Protein AF-A0A929BGA1-F1 (afdb_monomer)

Nearest PDB structures (foldseek):
  1p1b-assembly2_C  TM=5.579E-01  e=1.622E+00  Rattus norvegicus
  7syo-assembly1_N  TM=3.630E-01  e=3.967E+00  Oryctolagus cuniculus
  6kzm-assembly1_B  TM=4.910E-01  e=9.056E+00  Rattus norvegicus

Sequence (53 aa):
MFLKKLEEFYNSGSKIEINWYYDDEEIFNEGEIFASLIKIPMNFIPLPNEETF

Structure (mmCIF, N/CA/C/O backbone):
data_AF-A0A929BGA1-F1
#
_entry.id   AF-A0A929BGA1-F1
#
loop_
_atom_site.group_PDB
_atom_site.id
_atom_site.type_symbol
_atom_site.label_atom_id
_atom_site.label_alt_id
_atom_site.label_comp_id
_atom_site.label_asym_id
_atom_site.label_entity_id
_atom_site.label_seq_id
_atom_site.pdbx_PDB_ins_code
_atom_site.Cartn_x
_atom_site.Cartn_y
_atom_site.Cartn_z
_atom_site.occupancy
_atom_site.B_iso_or_equiv
_atom_site.auth_seq_id
_atom_site.auth_comp_id
_atom_site.auth_asym_id
_atom_site.auth_atom_id
_atom_site.pdbx_PDB_model_num
ATOM 1 N N . MET A 1 1 ? -9.8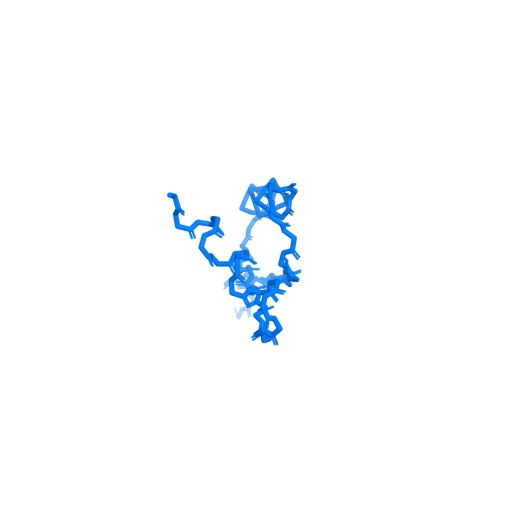50 14.830 4.428 1.00 66.69 1 MET A N 1
ATOM 2 C CA . MET A 1 1 ? -8.799 14.241 3.570 1.00 66.69 1 MET A CA 1
ATOM 3 C C . MET A 1 1 ? -9.281 12.872 3.118 1.00 66.69 1 MET A C 1
ATOM 5 O O . MET A 1 1 ? -9.821 12.155 3.951 1.00 66.69 1 MET A O 1
ATOM 9 N N . PHE A 1 2 ? -9.166 12.546 1.831 1.00 81.44 2 PHE A N 1
ATOM 10 C CA . PHE A 1 2 ? -9.709 11.314 1.237 1.00 81.44 2 PHE A CA 1
ATOM 11 C C . PHE A 1 2 ? -9.171 10.032 1.905 1.00 81.44 2 PHE A C 1
ATOM 13 O O . PHE A 1 2 ? -9.954 9.154 2.251 1.00 81.44 2 PHE A O 1
ATOM 20 N N . LEU A 1 3 ? -7.871 9.998 2.214 1.00 81.06 3 LEU A N 1
ATOM 21 C CA . LEU A 1 3 ? -7.190 8.842 2.817 1.00 81.06 3 LEU A CA 1
ATOM 22 C C . LEU A 1 3 ? -7.764 8.421 4.174 1.00 81.06 3 LEU A C 1
ATOM 24 O O . LEU A 1 3 ? -8.031 7.246 4.389 1.00 81.06 3 LEU A O 1
ATOM 28 N N . LYS A 1 4 ? -8.058 9.387 5.053 1.00 85.00 4 LYS A N 1
ATOM 29 C CA . LYS A 1 4 ? -8.652 9.100 6.369 1.00 85.00 4 LYS A CA 1
ATOM 30 C C . LYS A 1 4 ? -10.018 8.424 6.262 1.00 85.00 4 LYS A C 1
ATOM 32 O O . LYS A 1 4 ? -10.308 7.522 7.032 1.00 85.00 4 LYS A O 1
ATOM 37 N N . LYS A 1 5 ? -10.839 8.823 5.283 1.00 89.06 5 LYS A N 1
ATOM 38 C CA . LYS A 1 5 ? -12.133 8.167 5.047 1.00 89.06 5 LYS A CA 1
ATOM 39 C C . LYS A 1 5 ? -11.948 6.728 4.577 1.00 89.06 5 LYS A C 1
ATOM 41 O O . LYS A 1 5 ? -12.694 5.854 4.997 1.00 89.06 5 LYS A O 1
ATOM 46 N N . LEU A 1 6 ? -10.961 6.480 3.717 1.00 87.81 6 LEU A N 1
ATOM 47 C CA . LEU A 1 6 ? -10.662 5.132 3.240 1.00 87.81 6 LEU A CA 1
ATOM 48 C C . LEU A 1 6 ? -10.204 4.227 4.396 1.00 87.81 6 LEU A C 1
ATOM 50 O O . LEU A 1 6 ? -10.673 3.098 4.512 1.00 87.81 6 LEU A O 1
ATOM 54 N N . GLU A 1 7 ? -9.377 4.753 5.303 1.00 88.25 7 GLU A N 1
ATOM 55 C CA . GLU A 1 7 ? -8.995 4.048 6.530 1.00 88.25 7 GLU A CA 1
ATOM 56 C C . GLU A 1 7 ? -10.180 3.808 7.469 1.00 88.25 7 GLU A C 1
ATOM 58 O O . GLU A 1 7 ? -10.291 2.726 8.035 1.00 88.25 7 GLU A O 1
ATOM 63 N N . GLU A 1 8 ? -11.083 4.776 7.642 1.00 91.56 8 GLU A N 1
ATOM 64 C CA . GLU A 1 8 ? -12.305 4.600 8.440 1.00 91.56 8 GLU A CA 1
ATOM 65 C C . GLU A 1 8 ? -13.162 3.441 7.907 1.00 91.56 8 GLU A C 1
ATOM 67 O O . GLU A 1 8 ? -13.647 2.628 8.695 1.00 91.56 8 GLU A O 1
ATOM 72 N N . P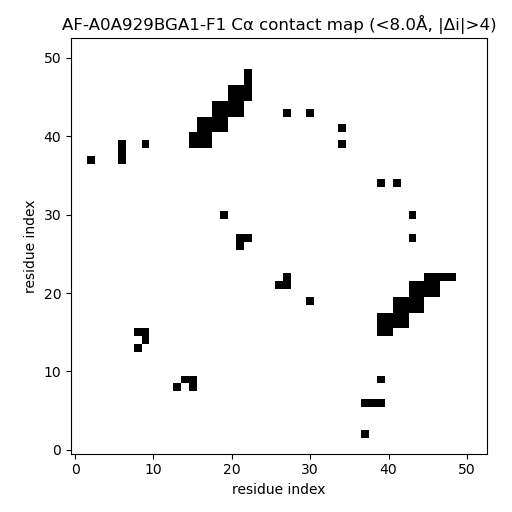HE A 1 9 ? -13.306 3.314 6.583 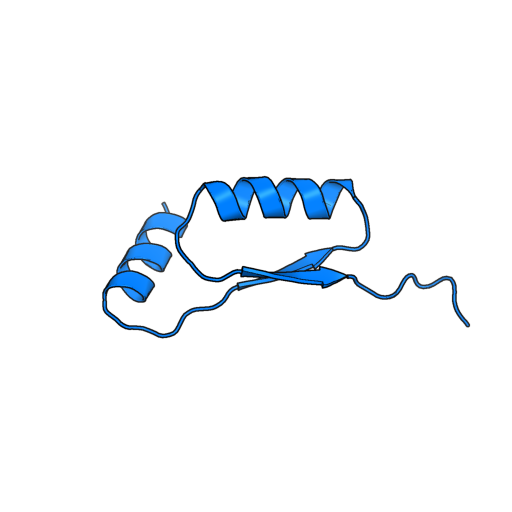1.00 91.31 9 PHE A N 1
ATOM 73 C CA . PHE A 1 9 ? -14.015 2.186 5.971 1.00 91.31 9 PHE A CA 1
ATOM 74 C C . PHE A 1 9 ? -13.279 0.856 6.142 1.00 91.31 9 PHE A C 1
ATOM 76 O O . PHE A 1 9 ? -13.913 -0.159 6.428 1.00 91.31 9 PHE A O 1
ATOM 83 N N . TYR A 1 10 ? -11.955 0.845 5.993 1.00 92.19 10 TYR A N 1
ATOM 84 C CA . TYR A 1 10 ? -11.162 -0.360 6.232 1.00 92.19 10 TYR A CA 1
ATOM 85 C C . TYR A 1 10 ? -11.288 -0.824 7.695 1.00 92.19 10 TYR A C 1
ATOM 87 O O . TYR A 1 10 ? -11.605 -1.980 7.975 1.00 92.19 10 TYR A O 1
ATOM 95 N N . ASN A 1 11 ? -11.164 0.112 8.638 1.00 90.12 11 ASN A N 1
ATOM 96 C CA . ASN A 1 11 ? -11.275 -0.143 10.074 1.00 90.12 11 ASN A CA 1
ATOM 97 C C . ASN A 1 11 ? -12.695 -0.534 10.518 1.00 90.12 11 ASN A C 1
ATOM 99 O O . ASN A 1 11 ? -12.846 -1.177 11.555 1.00 90.12 11 ASN A O 1
ATOM 103 N N . SER A 1 12 ? -13.737 -0.190 9.750 1.00 94.38 12 SER A N 1
ATOM 104 C CA . SER A 1 12 ? -15.115 -0.630 10.015 1.00 94.38 12 SER A CA 1
ATOM 105 C C . SER A 1 12 ? -15.403 -2.067 9.558 1.00 94.38 12 SER A C 1
ATOM 107 O O . SER A 1 12 ? -16.524 -2.551 9.721 1.00 94.38 12 SER A O 1
ATOM 109 N N . GLY A 1 13 ? -14.394 -2.770 9.027 1.00 92.19 13 GLY A N 1
ATOM 110 C CA . GLY A 1 13 ? -14.482 -4.163 8.587 1.00 92.19 13 GLY A CA 1
ATOM 111 C C . GLY A 1 13 ? -14.720 -4.326 7.087 1.00 92.19 13 GLY A C 1
ATOM 112 O O . GLY A 1 13 ? -14.901 -5.453 6.616 1.00 92.19 13 GLY A O 1
ATOM 113 N N . SER A 1 14 ? -14.708 -3.230 6.321 1.00 93.50 14 SER A N 1
ATOM 114 C CA . SER A 1 14 ? -14.747 -3.313 4.861 1.00 93.50 14 SER A CA 1
ATOM 115 C C . SER A 1 14 ? -13.427 -3.884 4.351 1.00 93.50 14 SER A C 1
ATOM 117 O O . SER A 1 14 ? -12.349 -3.447 4.749 1.00 93.50 14 SER A O 1
ATOM 119 N N . LYS A 1 15 ? -13.500 -4.849 3.433 1.00 91.56 15 LYS A N 1
ATOM 120 C CA . LYS A 1 15 ? -12.308 -5.391 2.778 1.00 91.56 15 LYS A CA 1
ATOM 121 C C . LYS A 1 15 ? -11.853 -4.413 1.700 1.00 91.56 15 LYS A C 1
ATOM 123 O O . LYS A 1 15 ? -12.488 -4.321 0.654 1.00 91.56 15 LYS A O 1
ATOM 128 N N . ILE A 1 16 ? -10.791 -3.671 1.992 1.00 91.06 16 ILE A N 1
ATOM 129 C CA . ILE A 1 16 ? -10.149 -2.731 1.070 1.00 91.06 16 ILE A CA 1
ATOM 130 C C . ILE A 1 16 ? -8.704 -3.178 0.887 1.00 91.06 16 ILE A C 1
ATOM 132 O O . ILE A 1 16 ? -8.035 -3.524 1.858 1.00 91.06 16 ILE A O 1
ATOM 136 N N . GLU A 1 17 ? -8.250 -3.159 -0.357 1.00 92.88 17 GLU A N 1
ATOM 137 C CA . GLU A 1 17 ? -6.884 -3.446 -0.772 1.00 92.88 17 GLU A CA 1
ATOM 138 C C . GLU A 1 17 ? -6.518 -2.460 -1.884 1.00 92.88 17 GLU A C 1
ATOM 140 O O . GLU A 1 17 ? -7.376 -2.069 -2.683 1.00 92.88 17 GLU A O 1
ATOM 145 N N . ILE A 1 18 ? -5.265 -2.017 -1.907 1.00 93.62 18 ILE A N 1
ATOM 146 C CA . ILE A 1 18 ? -4.749 -1.066 -2.890 1.00 93.62 18 ILE A CA 1
ATOM 147 C C . ILE A 1 18 ? -3.753 -1.796 -3.779 1.00 93.62 18 ILE A C 1
ATOM 149 O O . ILE A 1 18 ? -2.806 -2.389 -3.286 1.00 93.62 18 ILE A O 1
ATOM 153 N N . ASN A 1 19 ? -3.936 -1.713 -5.092 1.00 96.69 19 ASN A N 1
ATOM 154 C CA . ASN A 1 19 ? -2.951 -2.195 -6.053 1.00 96.69 19 ASN A CA 1
ATOM 155 C C . ASN A 1 19 ? -2.205 -0.990 -6.627 1.00 96.69 19 ASN A C 1
ATOM 157 O O . ASN A 1 19 ? -2.819 -0.126 -7.255 1.00 96.69 19 ASN A O 1
ATOM 161 N N . TRP A 1 20 ? -0.901 -0.933 -6.383 1.00 96.62 20 TRP A N 1
ATOM 162 C CA . TRP A 1 20 ? -0.000 0.116 -6.834 1.00 96.62 20 TRP A CA 1
ATOM 163 C C . TRP A 1 20 ? 0.830 -0.388 -7.999 1.00 96.62 20 TRP A C 1
ATOM 165 O O . TRP A 1 20 ? 1.676 -1.266 -7.832 1.00 96.62 20 TRP A O 1
ATOM 175 N N . TYR A 1 21 ? 0.567 0.158 -9.178 1.00 96.69 21 TYR A N 1
ATOM 176 C CA . TYR A 1 21 ? 1.294 -0.192 -10.387 1.00 96.69 21 TYR A CA 1
ATOM 177 C C . TYR A 1 21 ? 2.446 0.784 -10.576 1.00 96.69 21 TYR A C 1
ATOM 179 O O . TYR A 1 21 ? 2.235 1.991 -10.477 1.00 96.69 21 TYR A O 1
ATOM 187 N N . TYR A 1 22 ? 3.640 0.264 -10.830 1.00 95.81 22 TYR A N 1
ATOM 188 C CA . TYR A 1 22 ? 4.848 1.065 -11.010 1.00 95.81 22 TYR A CA 1
ATOM 189 C C . TYR A 1 22 ? 5.656 0.531 -12.192 1.00 95.81 22 TYR A C 1
ATOM 191 O O . TYR A 1 22 ? 5.709 -0.678 -12.407 1.00 95.81 22 TYR A O 1
ATOM 199 N N . ASP A 1 23 ? 6.256 1.421 -12.970 1.00 95.44 23 ASP A N 1
ATOM 200 C CA . ASP A 1 23 ? 7.136 1.106 -14.103 1.00 95.44 23 ASP A CA 1
ATOM 201 C C . ASP A 1 23 ? 8.612 1.419 -13.803 1.00 95.44 23 ASP A C 1
ATOM 203 O O . ASP A 1 23 ? 9.500 0.852 -14.437 1.00 95.44 23 ASP A O 1
ATOM 207 N N . ASP A 1 24 ? 8.889 2.235 -12.784 1.00 94.94 24 ASP A N 1
ATOM 208 C CA . ASP A 1 24 ? 10.240 2.542 -12.329 1.00 94.94 24 ASP A CA 1
ATOM 209 C C . ASP A 1 24 ? 10.391 2.591 -10.792 1.00 94.94 24 ASP A C 1
ATOM 211 O O . ASP A 1 24 ? 9.449 2.398 -10.014 1.00 94.94 24 ASP A O 1
ATOM 215 N N . GLU A 1 25 ? 11.636 2.792 -10.348 1.00 95.38 25 GLU A N 1
ATOM 216 C CA . GLU A 1 25 ? 12.005 2.862 -8.931 1.00 95.38 25 GLU A CA 1
ATOM 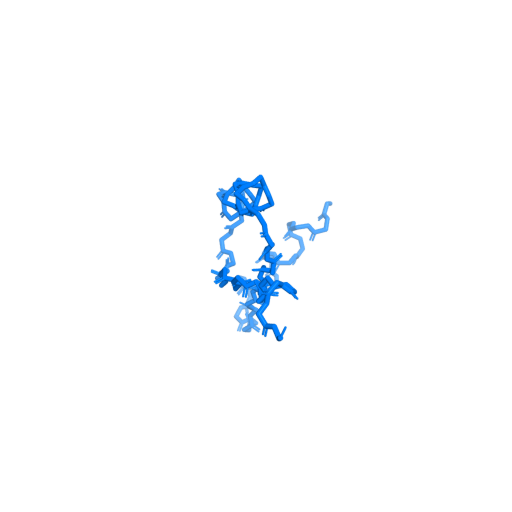217 C C . GLU A 1 25 ? 11.464 4.127 -8.242 1.00 95.38 25 GLU A C 1
ATOM 219 O O . GLU A 1 25 ? 11.179 4.102 -7.043 1.00 95.38 25 GLU A O 1
ATOM 224 N N . GLU A 1 26 ? 11.292 5.229 -8.975 1.00 96.31 26 GLU A N 1
ATOM 225 C CA . GLU A 1 26 ? 10.769 6.481 -8.426 1.00 96.31 26 GLU A CA 1
ATOM 226 C C . GLU A 1 26 ? 9.302 6.301 -8.017 1.00 96.31 26 GLU A C 1
ATOM 228 O O . GLU A 1 26 ? 8.953 6.536 -6.856 1.00 96.31 26 GLU A O 1
ATOM 233 N N . ILE A 1 27 ? 8.472 5.751 -8.909 1.00 96.12 27 ILE A N 1
ATOM 234 C CA . ILE A 1 27 ? 7.057 5.463 -8.636 1.00 96.12 27 ILE A CA 1
ATOM 235 C C . ILE A 1 27 ? 6.900 4.396 -7.547 1.00 96.12 27 ILE A C 1
ATOM 237 O O . ILE A 1 27 ? 5.983 4.471 -6.720 1.00 96.12 27 ILE A O 1
ATOM 241 N N . PHE A 1 28 ? 7.787 3.399 -7.506 1.00 96.94 28 PHE A N 1
ATOM 242 C CA . PHE A 1 28 ? 7.797 2.417 -6.422 1.00 96.94 28 PHE A CA 1
ATOM 243 C C . PHE A 1 28 ? 8.036 3.085 -5.058 1.00 96.94 28 PHE A C 1
ATOM 245 O O . PHE A 1 28 ? 7.267 2.867 -4.117 1.00 96.94 28 PHE A O 1
ATOM 252 N N . ASN A 1 29 ? 9.050 3.948 -4.965 1.00 97.44 29 ASN A N 1
ATOM 253 C CA . ASN A 1 29 ? 9.404 4.654 -3.733 1.00 97.44 29 ASN A CA 1
ATOM 254 C C . ASN A 1 29 ? 8.288 5.597 -3.253 1.00 97.44 29 ASN A C 1
ATOM 256 O O . ASN A 1 29 ? 8.042 5.702 -2.049 1.00 97.44 29 ASN A O 1
ATOM 260 N N . GLU A 1 30 ? 7.566 6.255 -4.164 1.00 96.44 30 GLU A N 1
ATOM 261 C CA . GLU A 1 30 ? 6.381 7.043 -3.801 1.00 96.44 30 GLU A CA 1
ATOM 262 C C . GLU A 1 30 ? 5.275 6.177 -3.183 1.00 96.44 30 GLU A C 1
ATOM 264 O O . GLU A 1 30 ? 4.653 6.566 -2.187 1.00 96.44 30 GLU A O 1
ATOM 269 N 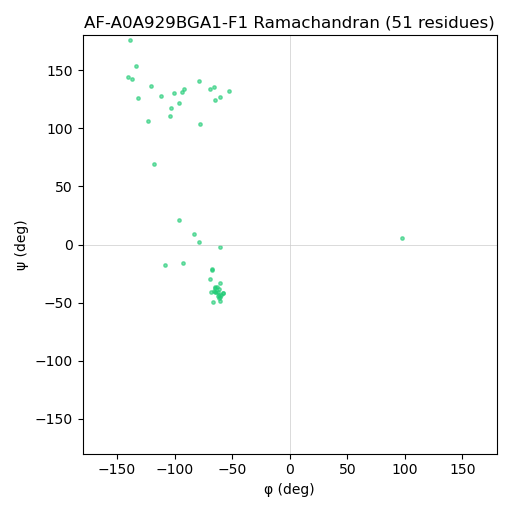N . GLY A 1 31 ? 5.053 4.983 -3.735 1.00 95.69 31 GLY A N 1
ATOM 270 C CA . GLY A 1 31 ? 4.086 4.031 -3.200 1.00 95.69 31 GLY A CA 1
ATOM 271 C C . GLY A 1 31 ? 4.467 3.521 -1.806 1.00 95.69 31 GLY A C 1
ATOM 272 O O . GLY A 1 31 ? 3.595 3.406 -0.947 1.00 95.69 31 GLY A O 1
ATOM 273 N N . GLU A 1 32 ? 5.755 3.293 -1.536 1.00 96.62 32 GLU A N 1
ATOM 274 C CA . GLU A 1 32 ? 6.271 2.941 -0.201 1.00 96.62 32 GLU A CA 1
ATOM 275 C C . GLU A 1 32 ? 6.003 4.058 0.820 1.00 96.62 32 GLU A C 1
ATOM 277 O O . GLU A 1 32 ? 5.527 3.807 1.934 1.00 96.62 32 GLU A O 1
ATOM 282 N N . ILE A 1 33 ? 6.226 5.320 0.432 1.00 95.62 33 ILE A N 1
ATOM 283 C CA . ILE A 1 33 ? 5.874 6.474 1.269 1.00 9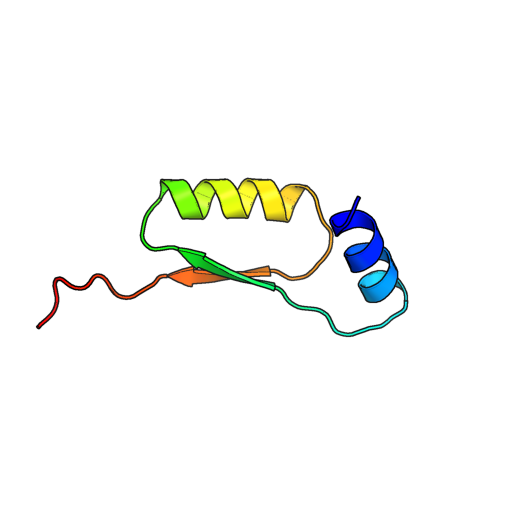5.62 33 ILE A CA 1
ATOM 284 C C . ILE A 1 33 ? 4.369 6.476 1.536 1.00 95.62 33 ILE A C 1
ATOM 286 O O . ILE A 1 33 ? 3.950 6.643 2.681 1.00 95.62 33 ILE A O 1
ATOM 290 N N . PHE A 1 3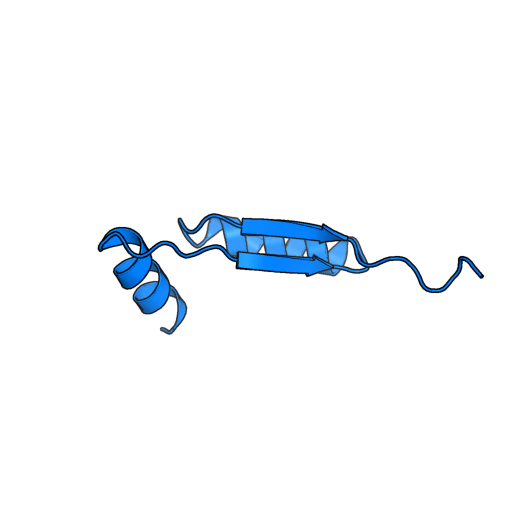4 ? 3.542 6.251 0.517 1.00 92.69 34 PHE A N 1
ATOM 291 C CA . PHE A 1 34 ? 2.093 6.213 0.674 1.00 92.69 34 PHE A CA 1
ATOM 292 C C . PHE A 1 34 ? 1.630 5.082 1.605 1.00 92.69 34 PHE A C 1
ATOM 294 O O . PHE A 1 34 ? 0.828 5.328 2.509 1.00 92.69 34 PHE A O 1
ATOM 301 N N . ALA A 1 35 ? 2.181 3.876 1.453 1.00 93.31 35 ALA A N 1
ATOM 302 C CA . ALA A 1 35 ? 1.917 2.729 2.319 1.00 93.31 35 ALA A CA 1
ATOM 303 C C . ALA A 1 35 ? 2.312 3.003 3.779 1.00 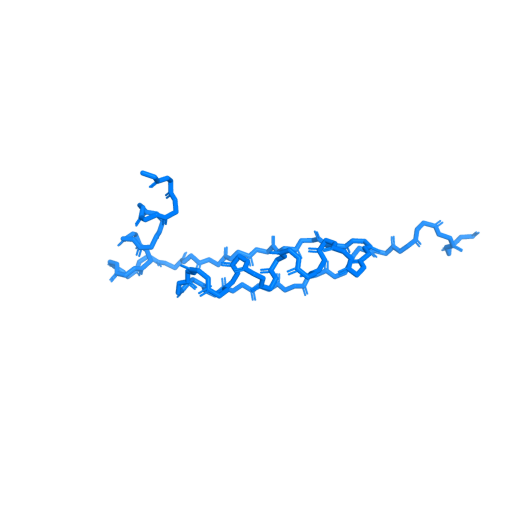93.31 35 ALA A C 1
ATOM 305 O O . ALA A 1 35 ? 1.632 2.554 4.697 1.00 93.31 35 ALA A O 1
ATOM 306 N N . SER A 1 36 ? 3.357 3.802 4.020 1.00 92.44 36 SER A N 1
ATOM 307 C CA . SER A 1 36 ? 3.750 4.205 5.379 1.00 92.44 36 SER A CA 1
ATOM 308 C C . SER A 1 36 ? 2.739 5.137 6.069 1.00 92.44 36 SER A C 1
ATOM 310 O O . SER A 1 36 ? 2.724 5.242 7.298 1.00 92.44 36 SER A O 1
ATOM 312 N N . LEU A 1 37 ? 1.883 5.815 5.294 1.00 90.88 37 LEU A N 1
ATOM 313 C CA . LEU A 1 37 ? 0.931 6.812 5.788 1.00 90.88 37 LEU A CA 1
ATOM 314 C C . LEU A 1 37 ? -0.450 6.231 6.110 1.00 90.88 37 LEU A C 1
ATOM 316 O O . LEU A 1 37 ? -1.226 6.906 6.791 1.00 90.88 37 LEU A O 1
ATOM 320 N N . ILE A 1 38 ? -0.769 5.026 5.627 1.00 88.94 38 ILE A N 1
ATOM 321 C CA . ILE A 1 38 ? -2.082 4.393 5.803 1.00 88.94 38 ILE A CA 1
ATOM 322 C C . ILE A 1 38 ? -1.970 2.926 6.229 1.00 88.94 38 ILE A C 1
ATOM 324 O O . ILE A 1 38 ? -1.014 2.238 5.907 1.00 88.94 38 ILE A O 1
ATOM 328 N N . LY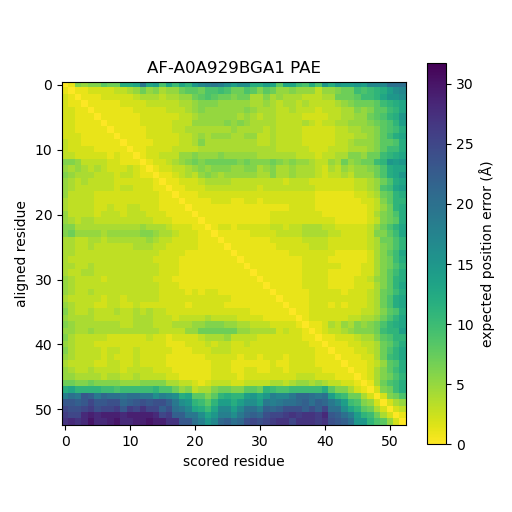S A 1 39 ? -2.979 2.403 6.929 1.00 87.31 39 LYS A N 1
ATOM 329 C CA . LYS A 1 39 ? -3.008 1.004 7.411 1.00 87.31 39 LYS A CA 1
ATOM 330 C C . LYS A 1 39 ? -3.768 0.032 6.506 1.00 87.31 39 LYS A C 1
ATOM 332 O O . LYS A 1 39 ? -4.225 -1.012 6.971 1.00 87.31 39 LYS A O 1
ATOM 337 N N . ILE A 1 40 ? -3.944 0.387 5.239 1.00 92.44 40 ILE A N 1
ATOM 338 C CA . ILE A 1 40 ? -4.672 -0.428 4.264 1.00 92.44 40 ILE A CA 1
ATOM 339 C C . ILE A 1 40 ? -3.666 -1.338 3.545 1.00 92.44 40 ILE A C 1
ATOM 341 O O . ILE A 1 40 ? -2.620 -0.840 3.133 1.00 92.44 40 ILE A O 1
ATOM 345 N N . PRO A 1 41 ? -3.956 -2.642 3.378 1.00 94.25 41 PRO A N 1
ATOM 346 C CA . PRO A 1 41 ? -3.124 -3.549 2.599 1.00 94.25 41 PRO A CA 1
ATOM 347 C C . PRO A 1 41 ? -2.864 -3.000 1.197 1.00 94.25 41 PRO A C 1
ATOM 349 O O . PRO A 1 41 ? -3.797 -2.569 0.513 1.00 94.25 41 PRO A O 1
ATOM 352 N N . MET A 1 42 ? -1.600 -3.025 0.785 1.00 95.88 42 MET A N 1
ATOM 353 C CA . MET A 1 42 ? -1.153 -2.484 -0.491 1.00 95.88 42 MET A CA 1
ATOM 354 C C . MET A 1 42 ? -0.255 -3.498 -1.200 1.00 95.88 42 MET A C 1
ATOM 356 O O . MET A 1 42 ? 0.722 -3.971 -0.623 1.00 95.88 42 MET A O 1
ATOM 360 N N . ASN A 1 43 ? -0.601 -3.832 -2.440 1.00 97.06 43 ASN A N 1
ATOM 361 C CA . ASN A 1 43 ? 0.184 -4.683 -3.324 1.00 97.06 43 ASN A CA 1
ATOM 362 C C . ASN A 1 43 ? 0.941 -3.820 -4.318 1.00 97.06 43 ASN A C 1
ATOM 364 O O . ASN A 1 43 ? 0.339 -3.004 -5.015 1.00 97.06 43 ASN A O 1
ATOM 368 N N . PHE A 1 44 ? 2.234 -4.067 -4.442 1.00 96.88 44 PHE A N 1
ATOM 369 C CA . PHE A 1 44 ? 3.079 -3.425 -5.436 1.00 96.88 44 PHE A CA 1
ATOM 370 C C . PHE A 1 44 ? 3.201 -4.336 -6.653 1.00 96.88 44 PHE A C 1
ATOM 372 O O . PHE A 1 44 ? 3.612 -5.491 -6.532 1.00 96.88 44 PHE A O 1
ATOM 379 N N . ILE A 1 45 ? 2.805 -3.828 -7.818 1.00 97.44 45 ILE A N 1
ATOM 380 C CA . ILE A 1 45 ? 2.701 -4.588 -9.061 1.00 97.44 45 ILE A CA 1
ATOM 381 C C . ILE A 1 45 ? 3.570 -3.907 -10.127 1.00 97.44 45 ILE A C 1
ATOM 383 O O . ILE A 1 45 ? 3.182 -2.854 -10.632 1.00 97.44 45 ILE A O 1
ATOM 387 N N . PRO A 1 46 ? 4.729 -4.480 -10.492 1.00 95.50 46 PRO A N 1
ATOM 388 C CA . PRO A 1 46 ? 5.541 -3.927 -11.566 1.00 95.50 46 PRO A CA 1
ATOM 389 C C . PRO A 1 46 ? 4.800 -4.051 -12.901 1.00 95.50 46 PRO A C 1
ATOM 391 O O . PRO A 1 46 ? 4.228 -5.102 -13.213 1.00 95.50 46 PRO A O 1
ATOM 394 N N . LEU A 1 47 ? 4.818 -2.987 -13.696 1.00 93.56 47 LEU A N 1
ATOM 395 C CA . LEU A 1 47 ? 4.351 -3.012 -15.073 1.00 93.56 47 LEU A CA 1
ATOM 396 C C . LEU A 1 47 ? 5.433 -3.639 -15.965 1.00 93.56 47 LEU A C 1
ATOM 398 O O . LEU A 1 47 ? 6.624 -3.421 -15.742 1.00 93.56 47 LEU A O 1
ATOM 402 N N . PRO A 1 48 ? 5.051 -4.462 -16.954 1.00 82.75 48 PRO A N 1
ATOM 403 C CA . PRO A 1 48 ? 6.015 -5.006 -17.894 1.00 82.75 48 PRO A CA 1
ATOM 404 C C . PRO A 1 48 ? 6.622 -3.867 -18.717 1.00 82.75 48 PRO A C 1
ATOM 406 O O . PRO A 1 48 ? 5.893 -3.119 -19.365 1.00 82.75 48 PRO A O 1
ATOM 409 N N . ASN A 1 49 ? 7.952 -3.760 -18.708 1.00 70.62 49 ASN A N 1
ATOM 410 C CA . ASN A 1 49 ? 8.666 -2.818 -19.565 1.00 70.62 49 ASN A CA 1
ATOM 411 C C . ASN A 1 49 ? 8.360 -3.147 -21.033 1.00 70.62 49 ASN A C 1
ATOM 413 O O . ASN A 1 49 ? 8.564 -4.283 -21.471 1.00 70.62 49 ASN A O 1
ATOM 417 N N . GLU A 1 50 ? 7.908 -2.149 -21.798 1.00 62.44 50 GLU A N 1
ATOM 418 C CA . GLU A 1 50 ? 7.539 -2.273 -23.219 1.00 62.44 50 GLU A CA 1
ATOM 419 C C . GLU A 1 50 ? 8.706 -2.725 -24.135 1.00 62.44 50 GLU A C 1
ATOM 421 O O . GLU A 1 50 ? 8.507 -2.961 -25.322 1.00 62.44 50 GLU A O 1
ATOM 426 N N . GLU A 1 51 ? 9.918 -2.912 -23.601 1.00 58.25 51 GLU A N 1
ATOM 427 C CA . GLU A 1 51 ? 11.130 -3.299 -24.340 1.00 58.25 51 GLU A CA 1
ATOM 428 C C . GLU A 1 51 ? 11.287 -4.812 -24.609 1.00 58.25 51 GLU A C 1
ATOM 430 O O . GLU A 1 51 ? 12.340 -5.253 -25.066 1.00 58.25 51 GLU A O 1
ATOM 435 N N . THR A 1 52 ? 10.268 -5.636 -24.345 1.00 52.62 52 THR A N 1
ATOM 436 C CA . THR A 1 52 ? 10.312 -7.086 -24.629 1.00 52.62 52 THR A CA 1
ATOM 437 C C . THR A 1 52 ? 9.257 -7.523 -25.647 1.00 52.62 52 THR A C 1
ATOM 439 O O . THR A 1 52 ? 8.332 -8.259 -25.311 1.00 52.62 52 THR A O 1
ATOM 442 N N . PHE A 1 53 ? 9.429 -7.112 -26.910 1.00 45.62 53 PHE A N 1
ATOM 443 C CA . PHE A 1 53 ? 8.808 -7.743 -28.086 1.00 45.62 53 PHE A CA 1
ATOM 444 C C . PHE A 1 53 ? 9.779 -7.809 -29.268 1.00 45.62 53 PHE A C 1
ATOM 446 O O . PHE A 1 53 ? 10.437 -6.785 -29.555 1.00 45.62 53 PHE A O 1
#

Solvent-accessible surface area (backbone atoms only — not comparable to full-atom values): 3405 Å² total; per-residue (Å²): 113,74,66,62,54,53,48,52,46,38,74,72,70,45,93,60,74,44,81,46,76,25,81,51,71,67,56,43,52,52,49,54,56,53,51,74,76,48,94,60,54,70,46,82,41,78,52,82,70,88,88,78,124

Secondary structure (DSSP, 8-state):
-HHHHHHHHHHTT----EEEEESSHHHHHHHHHHHHH--S-EEEEEPPPTT--

pLDDT: mean 89.01, std 11.64, range [45.62, 97.44]

Mean predicted aligned error: 5.01 Å

Radius of gyration: 13.58 Å; Cα contacts (8 Å, |Δi|>4): 47; chains: 1; bounding box: 27×22×38 Å

Foldseek 3Di:
DVQVVVQVCVVVVDQDEAEQEDADPVSVVVVVVVCVVHPHHYHYHYDDDPPPD